Protein AF-A0A3G1KXV2-F1 (afdb_monomer)

Nearest PDB structures (foldseek):
  2fdn-assembly1_A  TM=8.100E-01  e=2.746E-03  Gottschalkia acidurici
  1fca-assembly1_A  TM=8.379E-01  e=8.776E-03  Gottschalkia acidurici
  1fdn-assembly1_A  TM=8.225E-01  e=9.397E-03  Gottschalkia acidurici
  1h98-assembly1_A  TM=8.038E-01  e=9.397E-03  Thermus aquaticus
  1pc4-assembly1_A  TM=7.875E-01  e=1.447E-01  Azotobacter vinelandii

InterPro domains:
  IPR017896 4Fe-4S ferredoxin-type, iron-sulphur binding domain [PF00037] (39-61)
  IPR017896 4Fe-4S ferredoxin-type, iron-sulphur binding domain [PS51379] (36-65)
  IPR017900 4F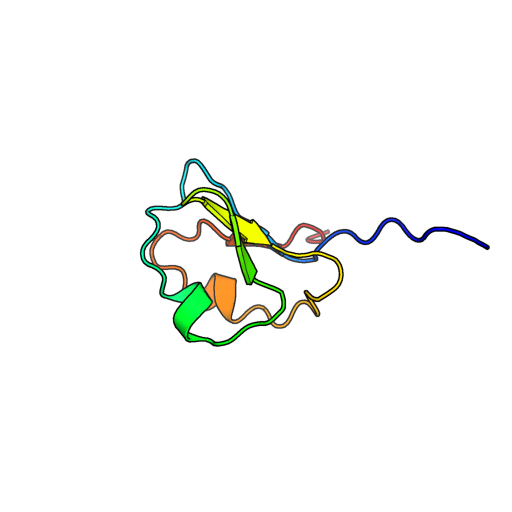e-4S ferredoxin, iron-sulphur binding, conserved site [PS00198] (45-56)

Secondary structure (DSSP, 8-state):
--------SEEE-TTT-----TTTTTT-TTEEEETTEEEE-GGG-----HHHHH-TT--EEES---

Structure (mmCIF, N/CA/C/O backbone):
data_AF-A0A3G1KXV2-F1
#
_entry.id   AF-A0A3G1KXV2-F1
#
loop_
_atom_site.group_PDB
_atom_site.id
_atom_site.type_symbol
_atom_site.label_atom_id
_atom_site.label_alt_id
_atom_site.label_comp_id
_atom_site.label_asym_id
_atom_site.label_entity_id
_atom_site.label_seq_id
_atom_site.pdbx_PDB_ins_code
_atom_site.Cartn_x
_atom_site.Cartn_y
_atom_site.Cartn_z
_atom_site.occupancy
_atom_site.B_iso_or_equiv
_atom_site.auth_seq_id
_atom_site.auth_comp_id
_atom_site.auth_asym_id
_atom_site.auth_atom_id
_atom_site.pdbx_PDB_model_num
ATOM 1 N N . MET A 1 1 ? 19.442 19.876 -10.978 1.00 42.62 1 MET A N 1
ATOM 2 C CA . MET A 1 1 ? 18.057 19.451 -11.273 1.00 42.62 1 MET A CA 1
ATOM 3 C C . MET A 1 1 ? 17.648 18.581 -10.099 1.00 42.62 1 MET A C 1
ATOM 5 O O . MET A 1 1 ? 18.165 17.479 -9.976 1.00 42.62 1 MET A O 1
ATOM 9 N N . ALA A 1 2 ? 16.946 19.172 -9.131 1.00 45.78 2 ALA A N 1
ATOM 10 C CA . ALA A 1 2 ? 16.730 18.592 -7.810 1.00 45.78 2 ALA A CA 1
ATOM 11 C C . ALA A 1 2 ? 15.880 17.323 -7.937 1.00 45.78 2 ALA A C 1
ATOM 13 O O . ALA A 1 2 ? 14.733 17.383 -8.363 1.00 45.78 2 ALA A O 1
ATOM 14 N N . GLY A 1 3 ? 16.475 16.171 -7.625 1.00 50.09 3 GLY A N 1
ATOM 15 C CA . GLY A 1 3 ? 15.744 14.924 -7.462 1.00 50.09 3 GLY A CA 1
ATOM 16 C C . GLY A 1 3 ? 14.878 15.046 -6.221 1.00 50.09 3 GLY A C 1
ATOM 17 O O . GLY A 1 3 ? 15.330 14.739 -5.119 1.00 50.09 3 GLY A O 1
ATOM 18 N N . GLU A 1 4 ? 13.665 15.562 -6.394 1.00 56.12 4 GLU A N 1
ATOM 19 C CA . GLU A 1 4 ? 12.648 15.544 -5.356 1.00 56.12 4 GLU A CA 1
ATOM 20 C C . GLU A 1 4 ? 12.429 14.093 -4.944 1.00 56.12 4 GLU A C 1
ATOM 22 O O . GLU A 1 4 ? 12.095 13.213 -5.737 1.00 56.12 4 GLU A O 1
ATOM 27 N N . LYS A 1 5 ? 12.742 13.839 -3.679 1.00 53.59 5 LYS A N 1
ATOM 28 C CA . LYS A 1 5 ? 12.622 12.554 -3.016 1.00 53.59 5 LYS A CA 1
ATOM 29 C C . LYS A 1 5 ? 11.131 12.233 -2.975 1.00 53.59 5 LYS A C 1
ATOM 31 O O . LYS A 1 5 ? 10.433 12.684 -2.075 1.00 53.59 5 LYS A O 1
ATOM 36 N N . VAL A 1 6 ? 10.630 11.537 -3.994 1.00 57.41 6 VAL A N 1
ATOM 37 C CA . VAL A 1 6 ? 9.209 11.200 -4.091 1.00 57.41 6 VAL A CA 1
ATOM 38 C C . VAL A 1 6 ? 8.901 10.219 -2.962 1.00 57.41 6 VAL A C 1
ATOM 40 O O . VAL A 1 6 ? 9.262 9.045 -3.016 1.00 57.41 6 VAL A O 1
ATOM 43 N N . ILE A 1 7 ? 8.310 10.725 -1.887 1.00 66.19 7 ILE A N 1
ATOM 44 C CA . ILE A 1 7 ? 7.758 9.936 -0.788 1.00 66.19 7 ILE A CA 1
ATOM 45 C C . ILE A 1 7 ? 6.292 9.691 -1.122 1.00 66.19 7 ILE A C 1
ATOM 47 O O . ILE A 1 7 ? 5.530 10.634 -1.322 1.00 66.19 7 ILE A O 1
ATOM 51 N N . ALA A 1 8 ? 5.905 8.420 -1.236 1.00 75.75 8 ALA A N 1
ATOM 52 C CA . ALA A 1 8 ? 4.517 8.059 -1.483 1.00 75.75 8 ALA A CA 1
ATOM 53 C C . ALA A 1 8 ? 3.707 8.564 -0.286 1.00 75.75 8 ALA A C 1
ATOM 55 O O . ALA A 1 8 ? 4.044 8.171 0.826 1.00 75.75 8 ALA A O 1
ATOM 56 N N . PRO A 1 9 ? 2.65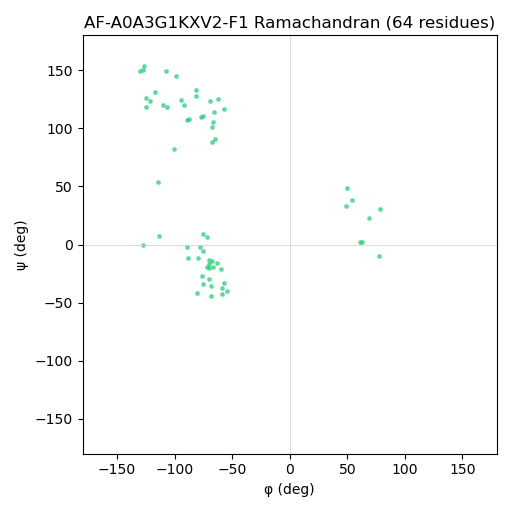4 9.380 -0.458 1.00 85.19 9 PRO A N 1
ATOM 57 C CA . PRO A 1 9 ? 1.873 9.887 0.668 1.00 85.19 9 PRO A CA 1
ATOM 58 C C . PRO A 1 9 ? 1.237 8.771 1.501 1.00 85.19 9 PRO A C 1
ATOM 60 O O . PRO A 1 9 ? 0.931 9.014 2.660 1.00 85.19 9 PRO A O 1
ATOM 63 N N . TYR A 1 10 ? 1.075 7.568 0.940 1.00 90.44 10 TYR A N 1
ATOM 64 C CA . TYR A 1 10 ? 0.649 6.372 1.657 1.00 90.44 10 TYR A CA 1
ATOM 65 C C . TYR A 1 10 ? 1.731 5.298 1.627 1.00 90.44 10 TYR A C 1
ATOM 67 O O . TYR A 1 10 ? 2.221 4.957 0.549 1.00 90.44 10 TYR A O 1
ATOM 75 N N . LEU A 1 11 ? 2.034 4.726 2.792 1.00 89.81 11 LEU A N 1
ATOM 76 C CA . LEU A 1 11 ? 2.892 3.557 2.954 1.00 89.81 11 LEU A CA 1
ATOM 77 C C . LEU A 1 11 ? 2.066 2.328 3.313 1.00 89.81 11 LEU A C 1
ATOM 79 O O . LEU A 1 11 ? 1.020 2.424 3.949 1.00 89.81 11 LEU A O 1
ATOM 83 N N . ILE A 1 12 ? 2.556 1.165 2.890 1.00 91.69 12 ILE A N 1
ATOM 84 C CA . ILE A 1 12 ? 1.941 -0.130 3.175 1.00 91.69 12 ILE A CA 1
ATOM 85 C C . ILE A 1 12 ? 2.845 -0.886 4.141 1.00 91.69 12 ILE A C 1
ATOM 87 O O . ILE A 1 12 ? 3.992 -1.192 3.812 1.00 91.69 12 ILE A O 1
ATOM 91 N N . ASP A 1 13 ? 2.306 -1.214 5.306 1.00 92.62 13 ASP A N 1
ATOM 92 C CA . ASP A 1 13 ? 2.947 -2.080 6.282 1.00 92.62 13 ASP A CA 1
ATOM 93 C C . ASP A 1 13 ? 2.857 -3.536 5.802 1.00 92.62 13 ASP A C 1
ATOM 95 O O . ASP A 1 13 ? 1.780 -4.136 5.724 1.00 92.62 13 ASP A O 1
ATOM 99 N N . VAL A 1 14 ? 4.002 -4.104 5.424 1.00 90.56 14 VAL A N 1
ATOM 100 C CA . VAL A 1 14 ? 4.084 -5.470 4.890 1.00 90.56 14 VAL A CA 1
ATOM 101 C C . VAL A 1 14 ? 3.865 -6.547 5.952 1.00 90.56 14 VAL A C 1
ATOM 103 O O . VAL A 1 14 ? 3.547 -7.678 5.578 1.00 90.56 14 VAL A O 1
ATOM 106 N N . GLU A 1 15 ? 4.010 -6.221 7.236 1.00 91.31 15 GLU A N 1
ATOM 107 C CA . GLU A 1 15 ? 3.771 -7.151 8.342 1.00 91.31 15 GLU A CA 1
ATOM 108 C C . GLU A 1 15 ? 2.274 -7.252 8.644 1.00 91.31 15 GLU A C 1
ATOM 110 O O . GLU A 1 15 ? 1.733 -8.351 8.798 1.00 91.31 15 GLU A O 1
ATOM 115 N N . LEU A 1 16 ? 1.568 -6.118 8.629 1.00 92.38 16 LEU A N 1
ATOM 116 C CA . LEU A 1 16 ? 0.111 -6.083 8.788 1.00 92.38 16 LEU A CA 1
ATOM 117 C C . LEU A 1 16 ? -0.631 -6.519 7.515 1.00 92.38 16 LEU A C 1
ATOM 119 O O . LEU A 1 16 ? -1.759 -7.027 7.577 1.00 92.38 16 LEU A O 1
ATOM 123 N N . CYS A 1 17 ? -0.025 -6.336 6.340 1.00 93.31 17 CYS A N 1
ATOM 124 C CA . CYS A 1 17 ? -0.658 -6.646 5.065 1.00 93.31 17 CYS A CA 1
ATOM 125 C C . CYS A 1 17 ? -0.902 -8.153 4.891 1.00 93.31 17 CYS A C 1
ATOM 127 O O . CYS A 1 17 ? -0.034 -8.941 4.511 1.00 93.31 17 CYS A O 1
ATOM 129 N N . ARG A 1 18 ? -2.168 -8.556 5.021 1.00 93.38 18 ARG A N 1
ATOM 130 C CA . ARG A 1 18 ? -2.615 -9.938 4.766 1.00 93.38 18 ARG A CA 1
ATOM 131 C C . ARG A 1 18 ? -2.701 -10.316 3.283 1.00 93.38 18 ARG A C 1
ATOM 133 O O . ARG A 1 18 ? -3.244 -11.367 2.961 1.00 93.38 18 ARG A O 1
ATOM 140 N N . ARG A 1 19 ? -2.201 -9.470 2.370 1.00 90.38 19 ARG A N 1
ATOM 141 C CA . ARG A 1 19 ? -2.173 -9.721 0.913 1.00 90.38 19 ARG A CA 1
ATOM 142 C C . ARG A 1 19 ? -3.556 -10.056 0.325 1.00 90.38 19 ARG A C 1
ATOM 144 O O . ARG A 1 19 ? -3.682 -10.870 -0.580 1.00 90.38 19 ARG A O 1
ATOM 151 N N . CYS A 1 20 ? -4.601 -9.380 0.811 1.00 92.62 20 CYS A N 1
ATOM 152 C CA . CYS A 1 20 ? -5.992 -9.603 0.388 1.00 92.62 20 CYS A CA 1
ATOM 153 C C . CYS A 1 20 ? -6.349 -9.029 -1.000 1.00 92.62 20 CYS A C 1
ATOM 155 O O . CYS A 1 20 ? -7.467 -9.222 -1.464 1.00 92.62 20 CYS A O 1
ATOM 157 N N . MET A 1 21 ? -5.432 -8.291 -1.640 1.00 89.94 21 MET A N 1
ATOM 158 C CA . MET A 1 21 ? -5.564 -7.694 -2.984 1.00 89.94 21 MET A CA 1
ATOM 159 C C . MET A 1 21 ? -6.707 -6.678 -3.181 1.00 89.94 21 MET A C 1
ATOM 161 O O . MET A 1 21 ? -6.819 -6.109 -4.261 1.00 89.94 21 MET A O 1
ATOM 165 N N . LYS A 1 22 ? -7.495 -6.347 -2.149 1.00 92.75 22 LYS A N 1
ATOM 166 C CA . LYS A 1 22 ? -8.561 -5.327 -2.232 1.00 92.75 22 LYS A CA 1
ATOM 167 C C . LYS A 1 22 ? -8.065 -3.971 -2.746 1.00 92.75 22 LYS A C 1
ATOM 169 O O . LYS A 1 22 ? -8.731 -3.349 -3.560 1.00 92.75 22 LYS A O 1
ATOM 174 N N . CYS A 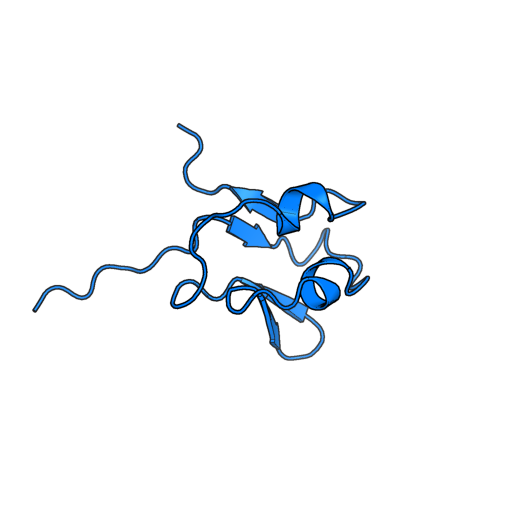1 23 ? -6.878 -3.547 -2.318 1.00 92.69 23 CYS A N 1
ATOM 175 C CA . CYS A 1 23 ? -6.261 -2.303 -2.771 1.00 92.69 23 CYS A CA 1
ATOM 176 C C . CYS A 1 23 ? -5.794 -2.346 -4.239 1.00 92.69 23 CYS A C 1
ATOM 178 O O . CYS A 1 23 ? -5.819 -1.317 -4.906 1.00 92.69 23 CYS A O 1
ATOM 180 N N . LEU A 1 24 ? -5.421 -3.521 -4.763 1.00 91.06 24 LEU A N 1
ATOM 181 C CA . LEU A 1 24 ? -5.077 -3.712 -6.179 1.00 91.06 24 LEU A CA 1
ATOM 182 C C . LEU A 1 24 ? -6.329 -3.726 -7.062 1.00 91.06 24 LEU A C 1
ATOM 184 O O . LEU A 1 24 ? -6.292 -3.204 -8.171 1.00 91.06 24 LEU A O 1
ATOM 188 N N . ASN A 1 25 ? -7.451 -4.245 -6.552 1.00 92.69 25 ASN A N 1
ATOM 189 C CA . ASN A 1 25 ? -8.734 -4.230 -7.264 1.00 92.69 25 ASN A CA 1
ATOM 190 C C . ASN A 1 25 ? -9.265 -2.813 -7.534 1.00 92.69 25 ASN A C 1
ATOM 192 O O . ASN A 1 25 ? -10.138 -2.654 -8.379 1.00 92.69 25 ASN A O 1
ATOM 196 N N . LEU A 1 26 ? -8.738 -1.787 -6.855 1.00 89.75 26 LEU A N 1
ATOM 197 C CA . LEU A 1 26 ? -9.040 -0.386 -7.161 1.00 89.75 26 LEU A CA 1
ATOM 198 C C . LEU A 1 26 ? -8.433 0.078 -8.497 1.00 89.75 26 LEU A C 1
ATOM 200 O O . LEU A 1 26 ? -8.809 1.135 -8.990 1.00 89.75 26 LEU A O 1
ATOM 204 N N . GLY A 1 27 ? -7.464 -0.657 -9.058 1.00 88.56 27 GLY A N 1
ATOM 205 C CA . GLY A 1 27 ? -6.733 -0.231 -10.256 1.00 88.56 27 GLY A CA 1
ATOM 206 C C . GLY A 1 27 ? -5.806 0.966 -10.013 1.00 88.56 27 GLY A C 1
ATOM 207 O O . GLY A 1 27 ? -5.491 1.702 -10.943 1.00 88.56 27 GLY A O 1
ATOM 208 N N . CYS A 1 28 ? -5.385 1.195 -8.764 1.00 90.44 28 CYS A N 1
ATOM 209 C CA . CYS A 1 28 ? -4.531 2.326 -8.410 1.00 90.44 28 CYS A CA 1
ATOM 210 C C . CYS A 1 28 ? -3.113 2.148 -8.990 1.00 90.44 28 CYS A C 1
ATOM 212 O O . CYS A 1 28 ? -2.448 1.173 -8.638 1.00 90.44 28 CYS A O 1
ATOM 214 N N . PRO A 1 29 ? -2.590 3.096 -9.792 1.00 89.19 29 PRO A N 1
ATOM 215 C CA . PRO A 1 29 ? -1.226 3.011 -10.328 1.00 89.19 29 PRO A CA 1
ATOM 216 C C . PRO A 1 29 ? -0.151 3.198 -9.242 1.00 89.19 29 PRO A C 1
ATOM 218 O O . PRO A 1 29 ? 0.991 2.770 -9.400 1.00 89.19 29 PRO A O 1
ATOM 221 N N . GLY A 1 30 ? -0.525 3.809 -8.114 1.00 91.56 30 GLY A N 1
ATOM 222 C CA . GLY A 1 30 ? 0.323 3.989 -6.938 1.00 91.56 30 GLY A CA 1
ATOM 223 C C . GLY A 1 30 ? 0.460 2.744 -6.062 1.00 91.56 30 GLY A C 1
ATOM 224 O O . GLY A 1 30 ? 1.177 2.803 -5.068 1.00 91.56 30 GLY A O 1
ATOM 225 N N . ILE A 1 31 ? -0.207 1.631 -6.384 1.00 91.81 31 ILE A N 1
ATOM 226 C CA . ILE A 1 31 ? -0.057 0.362 -5.662 1.00 91.81 31 ILE A CA 1
ATOM 227 C C . ILE A 1 31 ? 0.406 -0.706 -6.630 1.00 91.81 31 ILE A C 1
ATOM 229 O O . ILE A 1 31 ? -0.252 -1.005 -7.622 1.00 91.81 31 ILE A O 1
ATOM 233 N N . VAL A 1 32 ? 1.533 -1.321 -6.299 1.00 91.44 32 VAL A N 1
ATOM 234 C CA . VAL A 1 32 ? 2.135 -2.371 -7.109 1.00 91.44 32 VAL A CA 1
ATOM 235 C C . VAL A 1 32 ? 2.386 -3.603 -6.254 1.00 91.44 32 VAL A C 1
ATOM 237 O O . VAL A 1 32 ? 2.534 -3.536 -5.032 1.00 91.44 32 VAL A O 1
ATOM 240 N N . ARG A 1 33 ? 2.406 -4.763 -6.904 1.00 91.50 33 ARG A N 1
ATOM 241 C CA . ARG A 1 33 ? 2.733 -6.032 -6.263 1.00 91.50 33 ARG A CA 1
ATOM 242 C C . ARG A 1 33 ? 4.122 -6.460 -6.711 1.00 91.50 33 ARG A C 1
ATOM 244 O O . ARG A 1 33 ? 4.324 -6.706 -7.895 1.00 91.50 33 ARG A O 1
ATOM 251 N N . ILE A 1 34 ? 5.048 -6.573 -5.767 1.00 89.62 34 ILE A N 1
ATOM 252 C CA . ILE A 1 34 ? 6.425 -7.015 -6.005 1.00 89.62 34 ILE A CA 1
ATOM 253 C C . ILE A 1 34 ? 6.684 -8.200 -5.084 1.00 89.62 34 ILE A C 1
ATOM 255 O O . ILE A 1 34 ? 6.448 -8.097 -3.884 1.00 89.62 34 ILE A O 1
ATOM 259 N N . ASP A 1 35 ? 7.125 -9.328 -5.638 1.00 88.50 35 ASP A N 1
ATOM 260 C CA . ASP A 1 35 ? 7.503 -10.517 -4.860 1.00 88.50 35 ASP A CA 1
ATOM 261 C C . ASP A 1 35 ? 6.436 -10.942 -3.827 1.00 88.50 35 ASP A C 1
ATOM 263 O O . ASP A 1 35 ? 6.683 -11.115 -2.639 1.00 88.50 35 ASP A O 1
ATOM 267 N N . HIS A 1 36 ? 5.175 -11.024 -4.267 1.00 85.25 36 HIS A N 1
ATOM 268 C CA . HIS A 1 36 ? 4.014 -11.333 -3.413 1.00 85.25 36 HIS A CA 1
ATOM 269 C C . HIS A 1 36 ? 3.698 -10.321 -2.297 1.00 85.25 36 HIS A C 1
ATOM 271 O O . HIS A 1 36 ? 2.714 -10.517 -1.577 1.00 85.25 36 HIS A O 1
ATOM 277 N N . LYS A 1 37 ? 4.448 -9.226 -2.185 1.00 89.25 37 LYS A N 1
ATOM 278 C CA . LYS A 1 37 ? 4.189 -8.119 -1.265 1.00 89.25 37 LYS A CA 1
ATOM 279 C C . LYS A 1 37 ? 3.495 -6.987 -2.006 1.00 89.25 37 LYS A C 1
ATOM 281 O O . LYS A 1 37 ? 3.726 -6.757 -3.192 1.00 89.25 37 LYS A O 1
ATOM 286 N N . VAL A 1 38 ? 2.603 -6.303 -1.305 1.00 92.12 38 VAL A N 1
ATOM 287 C CA . VAL A 1 38 ? 1.941 -5.107 -1.824 1.00 92.12 38 VAL A CA 1
ATOM 288 C C . VAL A 1 38 ? 2.742 -3.912 -1.335 1.00 92.12 38 VAL A C 1
ATOM 290 O O . VAL A 1 38 ? 2.951 -3.783 -0.132 1.00 92.12 38 VAL A O 1
ATOM 293 N N . VAL A 1 39 ? 3.199 -3.072 -2.257 1.00 90.56 39 VAL A N 1
ATOM 294 C CA . VAL A 1 39 ? 4.003 -1.888 -1.948 1.00 90.56 39 VAL A CA 1
ATOM 295 C C . VAL A 1 39 ? 3.425 -0.659 -2.642 1.00 90.56 39 VAL A C 1
ATOM 297 O O . VAL A 1 39 ? 2.813 -0.744 -3.710 1.00 90.56 39 VAL A O 1
ATOM 300 N N . SER A 1 40 ? 3.599 0.495 -2.013 1.00 90.56 40 SER A N 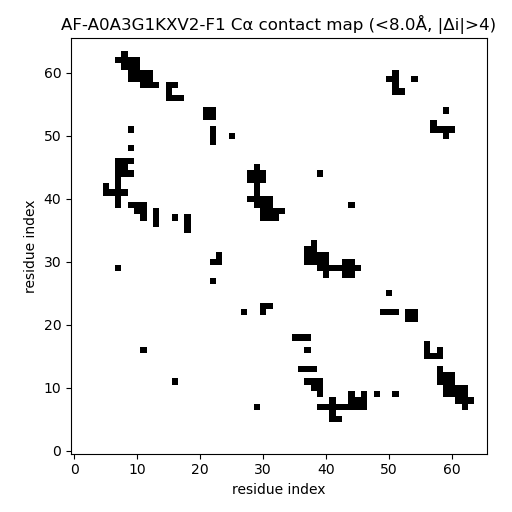1
ATOM 301 C CA . SER A 1 40 ? 3.227 1.789 -2.575 1.00 90.56 40 SER A CA 1
ATOM 302 C C . SER A 1 40 ? 4.311 2.275 -3.536 1.00 90.56 40 SER A C 1
ATOM 304 O O . SER A 1 40 ? 5.481 2.347 -3.160 1.00 90.56 40 SER A O 1
ATOM 306 N N . ASN A 1 41 ? 3.932 2.645 -4.757 1.00 89.81 41 ASN A N 1
ATOM 307 C CA . ASN A 1 41 ? 4.818 3.286 -5.719 1.00 89.81 41 ASN A CA 1
ATOM 308 C C . ASN A 1 41 ? 4.766 4.815 -5.540 1.00 89.81 41 ASN A C 1
ATOM 310 O O . ASN A 1 41 ? 3.775 5.427 -5.947 1.00 89.81 41 ASN A O 1
ATOM 314 N N . PRO A 1 42 ? 5.814 5.454 -4.990 1.00 83.88 42 PRO A N 1
ATOM 315 C CA . PRO A 1 42 ? 5.842 6.901 -4.801 1.00 83.88 42 PRO A CA 1
ATOM 316 C C . PRO A 1 42 ? 5.687 7.687 -6.099 1.00 83.88 42 PRO A C 1
ATOM 318 O O . PRO A 1 42 ? 4.980 8.686 -6.111 1.00 83.88 42 PRO A O 1
ATOM 321 N N . GLY A 1 43 ? 6.263 7.207 -7.204 1.00 86.12 43 GLY A N 1
ATOM 322 C CA . GLY A 1 43 ? 6.205 7.898 -8.495 1.00 86.12 43 GLY A CA 1
ATOM 323 C C . GLY A 1 43 ? 4.810 7.958 -9.122 1.00 86.12 43 GLY A C 1
ATOM 324 O O . GLY A 1 43 ? 4.606 8.718 -10.061 1.00 86.12 43 GLY A O 1
ATOM 325 N N . ALA A 1 44 ? 3.857 7.168 -8.621 1.00 88.69 44 ALA A N 1
ATOM 326 C CA . ALA A 1 44 ? 2.488 7.096 -9.136 1.00 88.69 44 ALA A CA 1
ATOM 327 C C . ALA A 1 44 ? 1.415 7.294 -8.048 1.00 88.69 44 ALA A C 1
ATOM 329 O O . ALA A 1 44 ? 0.216 7.233 -8.327 1.00 88.69 44 ALA A O 1
ATOM 330 N N . CYS A 1 45 ? 1.814 7.490 -6.789 1.00 90.50 45 CYS A N 1
ATOM 331 C CA . CYS A 1 45 ? 0.887 7.671 -5.680 1.00 90.50 45 CYS A CA 1
ATOM 332 C C . CYS A 1 45 ? 0.521 9.152 -5.537 1.00 90.50 45 CYS A C 1
ATOM 334 O O . CYS A 1 45 ? 1.320 9.954 -5.069 1.00 90.50 45 CYS A O 1
ATOM 336 N N . HIS A 1 46 ? -0.715 9.506 -5.894 1.00 87.81 46 HIS A N 1
ATOM 337 C CA . HIS A 1 46 ? -1.216 10.884 -5.781 1.00 87.81 46 HIS A CA 1
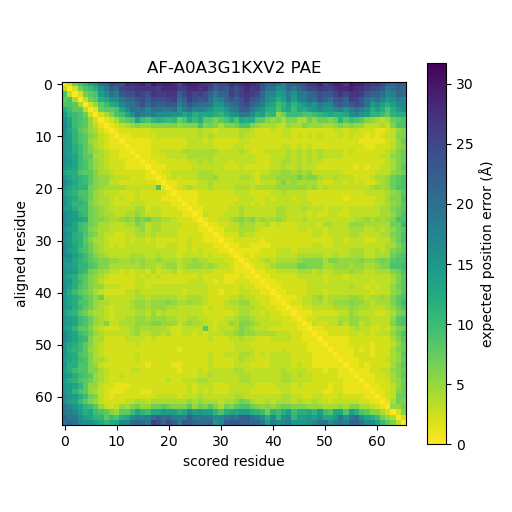ATOM 338 C C . HIS A 1 46 ? -1.858 11.197 -4.419 1.00 87.81 46 HIS A C 1
ATOM 340 O O . HIS A 1 46 ? -2.310 12.312 -4.196 1.00 87.81 46 HIS A O 1
ATOM 346 N N . GLY A 1 47 ? -1.945 10.217 -3.513 1.00 88.44 47 GLY A N 1
ATOM 347 C CA . GLY A 1 47 ? -2.507 10.441 -2.178 1.00 88.44 47 GLY A CA 1
ATOM 348 C C . GLY A 1 47 ? -4.033 10.496 -2.102 1.00 88.44 47 GLY A C 1
ATOM 349 O O . GLY A 1 47 ? -4.562 11.160 -1.223 1.00 88.44 47 GLY A O 1
ATOM 350 N N . CYS A 1 48 ? -4.755 9.783 -2.974 1.00 91.75 48 CYS A N 1
ATOM 351 C CA . CYS A 1 48 ? -6.226 9.770 -2.964 1.00 91.75 48 CYS A CA 1
ATOM 352 C C . CYS A 1 48 ? -6.867 9.116 -1.723 1.00 91.75 48 CYS A C 1
ATOM 354 O O . CYS A 1 48 ? -8.050 9.316 -1.484 1.00 91.75 48 CYS A O 1
ATOM 356 N N . GLY A 1 49 ? -6.133 8.283 -0.976 1.00 89.50 49 GLY A N 1
ATOM 357 C CA . GLY A 1 49 ? -6.605 7.657 0.267 1.00 89.50 49 GLY A CA 1
ATOM 358 C C . GLY A 1 49 ? -7.555 6.466 0.138 1.00 89.50 49 GLY A C 1
ATOM 359 O O . GLY A 1 49 ? -7.729 5.731 1.106 1.00 89.50 49 GLY A O 1
ATOM 360 N N . LEU A 1 50 ? -8.077 6.173 -1.056 1.00 91.94 50 LEU A N 1
ATOM 361 C CA . LEU A 1 50 ? -9.000 5.047 -1.284 1.00 91.94 50 LEU A CA 1
ATOM 362 C C . LEU A 1 50 ? -8.426 3.683 -0.871 1.00 91.94 50 LEU A C 1
ATOM 364 O O . LEU A 1 50 ? -9.150 2.785 -0.446 1.00 91.94 50 LEU A O 1
ATOM 368 N N . CYS A 1 51 ? -7.113 3.507 -1.009 1.00 93.38 51 CYS A N 1
ATOM 369 C CA . CYS A 1 51 ? -6.455 2.270 -0.616 1.00 93.38 51 CYS A CA 1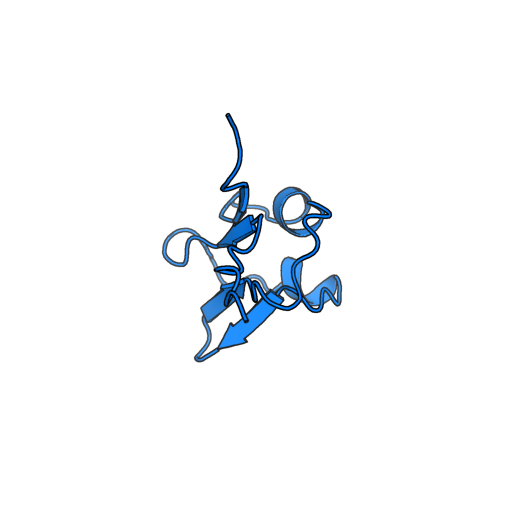
ATOM 370 C C . CYS A 1 51 ? -6.459 2.046 0.900 1.00 93.38 51 CYS A C 1
ATOM 372 O O . CYS A 1 51 ? -6.597 0.899 1.324 1.00 93.38 51 CYS A O 1
ATOM 374 N N . ALA A 1 52 ? -6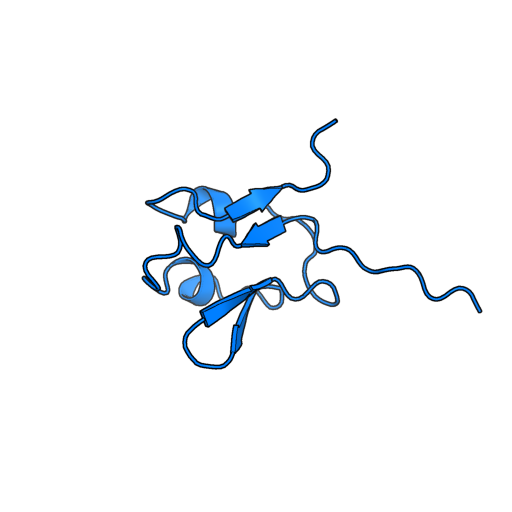.332 3.110 1.696 1.00 92.62 52 ALA A N 1
ATOM 375 C CA . ALA A 1 52 ? -6.407 3.037 3.150 1.00 92.62 52 ALA A CA 1
ATOM 376 C C . ALA A 1 52 ? -7.832 2.699 3.604 1.00 92.62 52 ALA A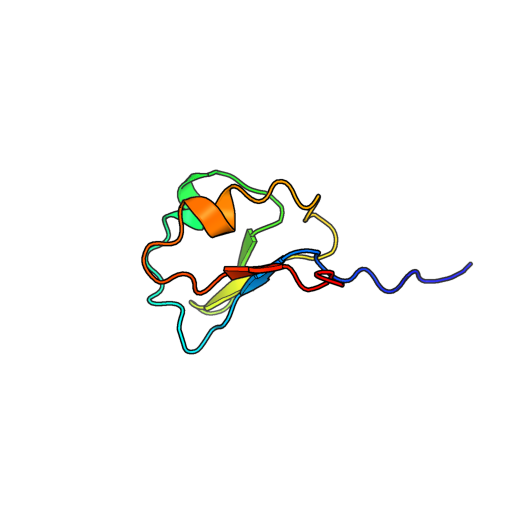 C 1
ATOM 378 O O . ALA A 1 52 ? -8.005 1.765 4.382 1.00 92.62 52 ALA A O 1
ATOM 379 N N . GLU A 1 53 ? -8.834 3.351 3.008 1.00 93.06 53 GLU A N 1
ATOM 380 C CA . GLU A 1 53 ? -10.264 3.106 3.261 1.00 93.06 53 GLU A CA 1
ATOM 381 C C . GLU A 1 53 ? -10.679 1.654 2.964 1.00 93.06 53 GLU A C 1
ATOM 383 O O . GLU A 1 53 ? -11.406 1.027 3.731 1.00 93.06 53 GLU A O 1
ATOM 388 N N . VAL A 1 54 ? -10.201 1.073 1.855 1.00 94.06 54 VAL A N 1
ATOM 389 C CA . VAL A 1 54 ? -10.576 -0.302 1.473 1.00 94.06 54 VAL A CA 1
ATOM 390 C C . VAL A 1 54 ? -9.794 -1.378 2.237 1.00 94.06 54 VAL A C 1
ATOM 392 O O . VAL A 1 54 ? -10.105 -2.570 2.121 1.00 94.06 54 VAL A O 1
ATOM 395 N N . CYS A 1 55 ? -8.733 -1.006 2.958 1.00 94.50 55 CYS A N 1
ATOM 396 C CA . CYS A 1 55 ? -7.854 -1.960 3.622 1.00 94.50 55 CYS A CA 1
ATOM 397 C C . CYS A 1 55 ? -8.518 -2.499 4.902 1.00 94.50 55 CYS A C 1
ATOM 399 O O . CYS A 1 55 ? -8.560 -1.797 5.903 1.00 94.50 55 CYS A O 1
ATOM 401 N N . PRO A 1 56 ? -8.952 -3.774 4.955 1.00 92.88 56 PRO A N 1
ATOM 402 C CA . PRO A 1 56 ? -9.729 -4.294 6.088 1.00 92.88 56 PRO A CA 1
ATOM 403 C C . PRO A 1 56 ? -8.914 -4.448 7.381 1.00 92.88 56 PRO A C 1
ATOM 405 O O . PRO A 1 56 ? -9.472 -4.705 8.440 1.00 92.88 56 PRO A O 1
ATOM 408 N N . VAL A 1 57 ? -7.587 -4.374 7.277 1.00 95.31 57 VAL A N 1
ATOM 409 C CA . VAL A 1 57 ? -6.641 -4.494 8.395 1.00 95.31 57 VAL A CA 1
ATOM 410 C C . VAL A 1 57 ? -5.901 -3.184 8.659 1.00 95.31 57 VAL A C 1
ATOM 412 O O . VAL A 1 57 ? -4.942 -3.183 9.420 1.00 95.31 57 VAL A O 1
ATOM 415 N N . HIS A 1 58 ? -6.292 -2.097 7.982 1.00 92.75 58 HIS A N 1
ATOM 416 C CA . HIS A 1 58 ? -5.662 -0.776 8.080 1.00 92.75 58 HIS A CA 1
ATOM 417 C C . HIS A 1 58 ? -4.125 -0.797 7.955 1.00 92.75 58 HIS A C 1
ATOM 419 O O . HIS A 1 58 ? -3.428 0.033 8.520 1.00 92.75 58 HIS A O 1
ATOM 425 N N . ALA A 1 59 ? -3.582 -1.724 7.158 1.00 94.44 59 ALA A N 1
ATOM 426 C CA . ALA A 1 59 ? -2.145 -1.835 6.890 1.00 94.44 59 ALA A CA 1
ATOM 427 C C . ALA A 1 59 ? -1.592 -0.709 5.992 1.00 94.44 59 ALA A C 1
ATOM 429 O O . ALA A 1 59 ? -0.461 -0.805 5.532 1.00 94.44 59 ALA A O 1
ATOM 430 N N . ILE A 1 60 ? -2.393 0.304 5.651 1.00 93.25 60 ILE A N 1
ATOM 431 C CA . ILE A 1 60 ? -2.005 1.389 4.746 1.00 93.25 60 ILE A CA 1
ATOM 432 C C . ILE A 1 60 ? -2.228 2.710 5.472 1.00 93.25 60 ILE A C 1
ATOM 434 O O . ILE A 1 60 ? -3.363 3.027 5.822 1.00 93.25 60 ILE A O 1
ATOM 438 N N . THR A 1 61 ? -1.158 3.471 5.681 1.00 91.19 61 THR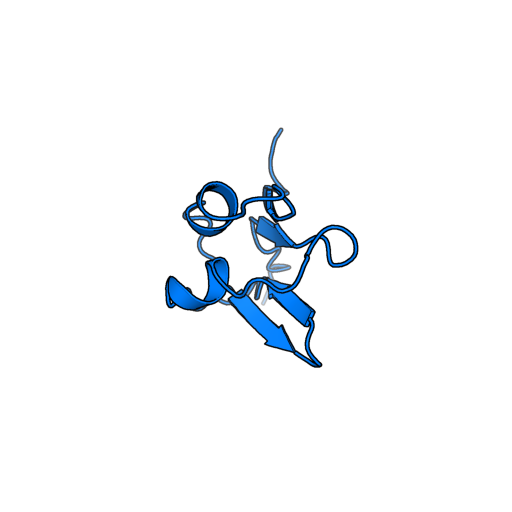 A N 1
ATOM 439 C CA . THR A 1 61 ? -1.159 4.704 6.480 1.00 91.19 61 THR A CA 1
ATOM 440 C C . THR A 1 61 ? -0.559 5.861 5.697 1.00 91.19 61 THR A C 1
ATOM 442 O O . THR A 1 61 ? 0.279 5.667 4.815 1.00 91.19 61 THR A O 1
ATOM 445 N N . LYS A 1 62 ? -1.017 7.080 5.990 1.00 89.56 62 LYS A N 1
ATOM 446 C CA . LYS A 1 62 ? -0.485 8.301 5.384 1.00 89.56 62 LYS A CA 1
ATOM 447 C C . LYS A 1 62 ? 0.799 8.713 6.115 1.00 89.56 62 LYS A C 1
ATOM 449 O O . LYS A 1 62 ? 0.807 8.733 7.338 1.00 89.56 62 LYS A O 1
ATOM 454 N N . VAL A 1 63 ? 1.869 9.040 5.389 1.00 82.19 63 VAL A N 1
ATOM 455 C CA . VAL A 1 63 ? 3.182 9.407 5.978 1.00 82.19 63 VAL A CA 1
ATOM 456 C C . VAL A 1 63 ? 3.347 10.892 6.293 1.00 82.19 63 VAL A C 1
ATOM 458 O O . VAL A 1 63 ? 4.288 11.253 6.984 1.00 82.19 63 VAL A O 1
ATOM 461 N N . ASN A 1 64 ? 2.432 11.737 5.817 1.00 68.62 64 ASN A N 1
ATOM 462 C CA . ASN A 1 64 ? 2.431 13.183 6.060 1.00 68.62 64 ASN A CA 1
ATOM 463 C C . ASN A 1 64 ? 1.205 13.582 6.895 1.00 68.62 64 ASN A C 1
ATOM 465 O O . ASN A 1 64 ? 0.380 14.380 6.443 1.00 68.62 64 ASN A O 1
ATOM 469 N N . ASP A 1 65 ? 1.018 12.930 8.037 1.00 55.75 65 ASP A N 1
ATOM 470 C CA . ASP A 1 65 ? 0.054 13.358 9.052 1.00 55.75 65 ASP A CA 1
ATOM 471 C C . ASP A 1 65 ? 0.840 14.088 10.154 1.00 55.75 65 ASP A C 1
ATOM 473 O O . ASP A 1 65 ? 1.282 13.482 11.128 1.00 55.75 65 ASP A O 1
ATOM 477 N N . GLU A 1 66 ? 1.121 15.370 9.901 1.00 45.69 66 GLU A N 1
ATOM 478 C CA . GLU A 1 66 ? 1.399 16.393 10.921 1.00 45.69 66 GLU A CA 1
ATOM 479 C C . GLU A 1 66 ? 0.164 17.290 11.037 1.00 45.69 66 GLU A C 1
ATOM 481 O O . GLU A 1 66 ? -0.397 17.645 9.969 1.00 45.69 66 GLU A O 1
#

Foldseek 3Di:
DDPDPQDQQKWFQQVLDPLPCQLVVVVQPQWDADPSTITGNSVRRPPPCVSQVRRPSSRMDGPPDD

Radius of gyration: 11.68 Å; Cα contacts (8 Å, |Δi|>4): 102; chains: 1; bounding box: 29×31×22 Å

Solvent-accessible surface area (backbone atoms only — not comparable to full-atom values): 4083 Å² total; per-residue (Å²): 132,84,80,72,80,66,69,32,40,42,44,49,43,67,85,60,46,81,71,78,54,58,49,55,75,70,68,44,75,20,49,43,77,56,95,89,39,64,41,51,34,28,94,50,34,86,58,84,55,62,50,35,74,56,34,94,70,56,29,38,46,65,74,80,81,125

Organism: Formimonas warabiya (NCBI:txid1761012)

pLDDT: mean 84.97, std 13.72, range [42.62, 95.31]

Mean predicted aligned error: 5.85 Å

Sequence (66 aa):
MAGEKVIAPYLIDVELCRRCMKCLNLGCPGIVRIDHKVVSNPGACHGCGLCAEVCPVHAITKVNDE